Protein AF-A0A496WNF7-F1 (afdb_monomer)

Secondary structure (DSSP, 8-state):
-EEEE--TTTGGGS-TTTTT---EEEETTT-EEEE--TTT--EEETTS------PPP------PPP----HHHHHHHHTTT--HHHHHHTT-EE-SSEEEEEEEETTEEEEEEEEETTS-EEE-TT-----TTGGGGTT-S--EE-SSHHHHHHHHHTT--SEE-

Sequence (165 aa):
MQELRLCPKCSHLRSRKNQNTKCLSVNLATGAYKCHHPHCGDSGYLDGKGQMPTAPKPRPRVRLPESDMPEWAELIFKARGIGKEVLKRNNIKANHKEIIFPYYRGGTLVNAKYRSRDKKFRQESGADKIFYGLDDLKGQVECIIVEGEFDKLALEEASLLNVIS

Nearest PDB structures (foldseek):
  8p1x-assembly1_AAA  TM=7.413E-01  e=7.247E+00  Staphylococcus epidermidis
  8g6f-assembly1_V  TM=3.412E-01  e=1.962E+00  Plasmodium falciparum Dd2
  7lxt-assembly1_V  TM=2.794E-01  e=1.962E+00  Plasmodium falciparum 3D7
  7lxu-assembly1_V  TM=3.929E-01  e=3.655E+00  Plasmodium falciparum 3D7

Foldseek 3Di:
DKDFAQDPVPLVVDDPVRSGPRQKIADPVQQWIFGNDPVPRDTDGPVNPGDPPPPPDPQPPDDDDPADQDPLNVVVCVVLVQDPVLCVVQVWGDDPFWIKRFADDPNDGFKIWTAGSVGDIDIDPRTDDDWRLPVLCVVPPDAAEDDDDSVQSSVVVVVDNRYTD

Structure (mmCIF, N/CA/C/O backbone):
data_AF-A0A496WNF7-F1
#
_entry.id   AF-A0A496WNF7-F1
#
loop_
_atom_site.group_PDB
_atom_site.id
_atom_site.type_symbol
_atom_site.label_atom_id
_atom_site.label_alt_id
_atom_site.label_comp_id
_atom_site.label_asym_id
_atom_site.label_entity_id
_atom_site.label_seq_id
_atom_site.pdbx_PDB_ins_code
_atom_site.Cartn_x
_atom_site.Cartn_y
_atom_site.Cartn_z
_atom_site.occupancy
_atom_site.B_iso_or_equiv
_atom_site.auth_seq_id
_atom_site.auth_comp_id
_atom_site.auth_asym_id
_atom_site.auth_atom_id
_atom_site.pdbx_PDB_model_num
ATOM 1 N N . MET A 1 1 ? 4.193 -27.545 -27.597 1.00 61.69 1 MET A N 1
ATOM 2 C CA . MET A 1 1 ? 4.618 -27.674 -29.006 1.00 61.69 1 MET A CA 1
ATOM 3 C C . MET A 1 1 ? 3.741 -26.739 -29.825 1.00 61.69 1 MET A C 1
ATOM 5 O O . MET A 1 1 ? 2.524 -26.822 -29.689 1.00 61.69 1 MET A O 1
ATOM 9 N N . GLN A 1 2 ? 4.331 -25.786 -30.546 1.00 80.75 2 GLN A N 1
ATOM 10 C CA . GLN A 1 2 ? 3.597 -24.774 -31.313 1.00 80.75 2 GLN A CA 1
ATOM 11 C C . GLN A 1 2 ? 3.689 -25.107 -32.802 1.00 80.75 2 GLN A C 1
ATOM 13 O O . GLN A 1 2 ? 4.781 -25.352 -33.306 1.00 80.75 2 GLN A O 1
ATOM 18 N N . GLU A 1 3 ? 2.555 -25.111 -33.495 1.00 90.38 3 GLU A N 1
ATOM 19 C CA . GLU A 1 3 ? 2.470 -25.418 -34.922 1.00 90.38 3 GLU A CA 1
ATOM 20 C C . GLU A 1 3 ? 1.778 -24.297 -35.694 1.00 90.38 3 GLU A C 1
ATOM 22 O O . GLU A 1 3 ? 0.879 -23.634 -35.179 1.00 90.38 3 GLU A O 1
ATOM 27 N N . LEU A 1 4 ? 2.158 -24.116 -36.962 1.00 92.19 4 LEU A N 1
ATOM 28 C CA . LEU A 1 4 ? 1.480 -23.202 -37.881 1.00 92.19 4 LEU A CA 1
ATOM 29 C C . LEU A 1 4 ? 0.584 -23.984 -38.848 1.00 92.19 4 LEU A C 1
ATOM 31 O O . LEU A 1 4 ? 1.009 -24.958 -39.473 1.00 92.19 4 LEU A O 1
ATOM 35 N N . ARG A 1 5 ? -0.658 -23.526 -39.005 1.00 92.12 5 ARG A N 1
ATOM 36 C CA . ARG A 1 5 ? -1.709 -24.119 -39.840 1.00 92.12 5 ARG A CA 1
ATOM 37 C C . ARG A 1 5 ? -2.401 -23.047 -40.690 1.00 92.12 5 ARG A C 1
ATOM 39 O O . ARG A 1 5 ? -2.185 -21.845 -40.515 1.00 92.12 5 ARG A O 1
ATOM 46 N N . LEU A 1 6 ? -3.208 -23.478 -41.658 1.00 94.75 6 LEU A N 1
ATOM 47 C CA . LEU A 1 6 ? -4.073 -22.574 -42.421 1.00 94.75 6 LEU A CA 1
ATOM 48 C C . LEU A 1 6 ? -5.240 -22.126 -41.539 1.00 94.75 6 LEU A C 1
ATOM 50 O O . LEU A 1 6 ? -5.853 -22.944 -40.859 1.00 94.75 6 LEU A O 1
ATOM 54 N N . CYS A 1 7 ? -5.548 -20.829 -41.551 1.00 92.81 7 CYS A N 1
ATOM 55 C CA . CYS A 1 7 ? -6.710 -20.320 -40.831 1.00 92.81 7 CYS A CA 1
ATOM 56 C C . CYS A 1 7 ? -7.994 -20.651 -41.609 1.00 92.81 7 CYS A C 1
ATOM 58 O O . CYS A 1 7 ? -8.126 -20.183 -42.747 1.00 92.81 7 CYS A O 1
ATOM 60 N N . PRO A 1 8 ? -8.962 -21.382 -41.029 1.00 91.56 8 PRO A N 1
ATOM 61 C CA . PRO A 1 8 ? -10.214 -21.703 -41.714 1.00 91.56 8 PRO A CA 1
ATOM 62 C C . PRO A 1 8 ? -11.051 -20.449 -42.004 1.00 91.56 8 PRO A C 1
ATOM 64 O O . PRO A 1 8 ? -11.724 -20.394 -43.028 1.00 91.56 8 PRO A O 1
ATOM 67 N N . LYS A 1 9 ? -10.947 -19.404 -41.166 1.00 91.50 9 LYS A N 1
ATOM 68 C CA . LYS A 1 9 ? -11.724 -18.166 -41.327 1.00 91.50 9 LYS A CA 1
ATOM 69 C C . LYS A 1 9 ? -11.237 -17.251 -42.444 1.00 91.50 9 LYS A C 1
ATOM 71 O O . LYS A 1 9 ? -12.052 -16.549 -43.022 1.00 91.50 9 LYS A O 1
ATOM 76 N N . CYS A 1 10 ? -9.933 -17.209 -42.732 1.00 93.00 10 CYS A N 1
ATOM 77 C CA . CYS A 1 10 ? -9.398 -16.197 -43.651 1.00 93.00 10 CYS A CA 1
ATOM 78 C C . CYS A 1 10 ? -8.547 -16.725 -44.801 1.00 93.00 10 CYS A C 1
ATOM 80 O O . CYS A 1 10 ? -8.307 -15.971 -45.736 1.00 93.00 10 CYS A O 1
ATOM 82 N N . SER A 1 11 ? -8.076 -17.977 -44.779 1.00 92.25 11 SER A N 1
ATOM 83 C CA . SER A 1 11 ? -7.215 -18.496 -45.858 1.00 92.25 11 SER A CA 1
ATOM 84 C C . SER A 1 11 ? -7.896 -18.408 -47.226 1.00 92.25 11 SER A C 1
ATOM 86 O O . SER A 1 11 ? -7.292 -17.907 -48.169 1.00 92.25 11 SER A O 1
ATOM 88 N N . HIS A 1 12 ? -9.172 -18.787 -47.302 1.00 90.56 12 HIS A N 1
ATOM 89 C CA . HIS A 1 12 ? -9.978 -18.788 -48.524 1.00 90.56 12 HIS A CA 1
ATOM 90 C C . HIS A 1 12 ? -10.330 -17.387 -49.058 1.00 90.56 12 HIS A C 1
ATOM 92 O O . HIS A 1 12 ? -10.658 -17.261 -50.232 1.00 90.56 12 HIS A O 1
ATOM 98 N N . LEU A 1 13 ? -10.224 -16.341 -48.232 1.00 91.38 13 LEU A N 1
ATOM 99 C CA . LEU A 1 13 ? -10.503 -14.950 -48.617 1.00 91.38 13 LEU A CA 1
ATOM 100 C C . LEU A 1 13 ? -9.260 -14.209 -49.132 1.00 91.38 13 LEU A C 1
ATOM 102 O O . LEU A 1 13 ? -9.337 -13.048 -49.527 1.00 91.38 13 LEU A O 1
ATOM 106 N N . ARG A 1 14 ? -8.084 -14.844 -49.085 1.00 88.12 14 ARG A N 1
ATOM 107 C CA . ARG A 1 14 ? -6.815 -14.217 -49.470 1.00 88.12 14 ARG A CA 1
ATOM 108 C C . ARG A 1 14 ? -6.556 -14.364 -50.962 1.00 88.12 14 ARG A C 1
ATOM 110 O O . ARG A 1 14 ? -7.056 -15.269 -51.622 1.00 88.12 14 ARG A O 1
ATOM 117 N N . SER A 1 15 ? -5.689 -13.496 -51.483 1.00 89.00 15 SER A N 1
ATOM 118 C CA . SER A 1 15 ? -5.207 -13.612 -52.858 1.00 89.00 15 SER A CA 1
ATOM 119 C C . SER A 1 15 ? -4.572 -14.983 -53.116 1.00 89.00 15 SER A C 1
ATOM 121 O O . SER A 1 15 ? -3.949 -15.572 -52.230 1.00 89.00 15 SER A O 1
ATOM 123 N N . ARG A 1 16 ? -4.668 -15.464 -54.361 1.00 87.94 16 ARG A N 1
ATOM 124 C CA . ARG A 1 16 ? -4.200 -16.797 -54.786 1.00 87.94 16 ARG A CA 1
ATOM 125 C C . ARG A 1 16 ? -2.742 -17.088 -54.397 1.00 87.94 16 ARG A C 1
ATOM 127 O O . ARG A 1 16 ? -2.415 -18.200 -54.005 1.00 87.94 16 ARG A O 1
ATOM 134 N N . LYS A 1 17 ? -1.882 -16.061 -54.420 1.00 89.69 17 LYS A N 1
ATOM 135 C CA . LYS A 1 17 ? -0.470 -16.132 -53.992 1.00 89.69 17 LYS A CA 1
ATOM 136 C C . LYS A 1 17 ? -0.301 -16.468 -52.501 1.00 89.69 17 LYS A C 1
ATOM 138 O O . LYS A 1 17 ? 0.677 -17.092 -52.112 1.00 89.69 17 LYS A O 1
ATOM 143 N N . ASN A 1 18 ? -1.249 -16.045 -51.671 1.00 86.88 18 ASN A N 1
ATOM 144 C CA . ASN A 1 18 ? -1.171 -16.046 -50.210 1.00 86.88 18 ASN A CA 1
ATOM 145 C C . ASN A 1 18 ? -2.164 -17.018 -49.545 1.00 86.88 18 ASN A C 1
ATOM 147 O O . ASN A 1 18 ? -2.174 -17.152 -48.320 1.00 86.88 18 ASN A O 1
ATOM 151 N N . GLN A 1 19 ? -2.998 -17.689 -50.338 1.00 87.81 19 GLN A N 1
ATOM 152 C CA . GLN A 1 19 ? -4.062 -18.583 -49.879 1.00 87.81 19 GLN A CA 1
ATOM 153 C C . GLN A 1 19 ? -3.524 -19.762 -49.048 1.00 87.81 19 GLN A C 1
ATOM 155 O O . GLN A 1 19 ? -4.129 -20.147 -48.050 1.00 87.81 19 GLN A O 1
ATOM 160 N N . ASN A 1 20 ? -2.329 -20.256 -49.389 1.00 91.56 20 ASN A N 1
ATOM 161 C CA . ASN A 1 20 ? -1.674 -21.383 -48.716 1.00 91.56 20 ASN A CA 1
ATOM 162 C C . ASN A 1 20 ? -0.689 -20.969 -47.606 1.00 91.56 20 ASN A C 1
ATOM 164 O O . ASN A 1 20 ? 0.037 -21.807 -47.068 1.00 91.56 20 ASN A O 1
ATOM 168 N N . THR A 1 21 ? -0.628 -19.688 -47.231 1.00 91.19 21 THR A N 1
ATOM 169 C CA . THR A 1 21 ? 0.246 -19.253 -46.135 1.00 91.19 21 THR A CA 1
ATOM 170 C C . THR A 1 21 ? -0.360 -19.635 -44.784 1.00 91.19 21 THR A C 1
ATOM 172 O O . THR A 1 21 ? -1.420 -19.130 -44.403 1.00 91.19 21 THR A O 1
ATOM 175 N N . LYS A 1 22 ? 0.359 -20.464 -44.024 1.00 93.94 22 LYS A N 1
ATOM 176 C CA . LYS A 1 22 ? -0.006 -20.897 -42.668 1.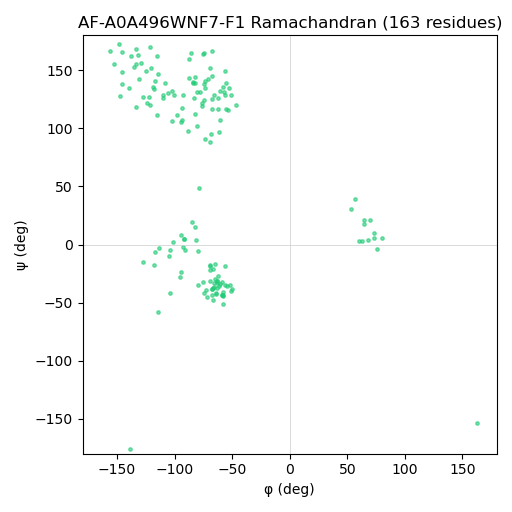00 93.94 22 LYS A CA 1
ATOM 177 C C . LYS A 1 22 ? 0.076 -19.733 -41.673 1.00 93.94 22 LYS A C 1
ATOM 179 O O . LYS A 1 22 ? 1.147 -19.417 -41.168 1.00 93.94 22 LYS A O 1
ATOM 184 N N . CYS A 1 23 ? -1.050 -19.069 -41.427 1.00 92.25 23 CYS A N 1
ATOM 185 C CA . CYS A 1 23 ? -1.146 -17.891 -40.559 1.00 92.25 23 CYS A CA 1
ATOM 186 C C . CYS A 1 23 ? -1.755 -18.175 -39.178 1.00 92.25 23 CYS A C 1
ATOM 188 O O . CYS A 1 23 ? -1.821 -17.264 -38.360 1.00 92.25 23 CYS A O 1
ATOM 190 N N . LEU A 1 24 ? -2.224 -19.397 -38.917 1.00 94.56 24 LEU A N 1
ATOM 191 C CA . LEU A 1 24 ? -2.821 -19.796 -37.646 1.00 94.56 24 LEU A CA 1
ATOM 192 C C . LEU A 1 24 ? -1.778 -20.512 -36.787 1.00 94.56 24 LEU A C 1
ATOM 194 O O . LEU A 1 24 ? -1.375 -21.621 -37.117 1.00 94.56 24 LEU A O 1
ATOM 198 N N . SER A 1 25 ? -1.354 -19.897 -35.690 1.00 93.81 25 SER A N 1
ATOM 199 C CA . SER A 1 25 ? -0.556 -20.558 -34.660 1.00 93.81 25 SER A CA 1
ATOM 200 C C . SER A 1 25 ? -1.467 -21.366 -33.743 1.00 93.81 25 SER A C 1
ATOM 202 O O . SER A 1 25 ? -2.435 -20.812 -33.229 1.00 93.81 25 SER A O 1
ATOM 204 N N . VAL A 1 26 ? -1.123 -22.625 -33.474 1.00 91.38 26 VAL A N 1
ATOM 205 C CA . VAL A 1 26 ? -1.826 -23.513 -32.538 1.00 91.38 26 VAL A CA 1
ATOM 206 C C . VAL A 1 26 ? -0.825 -24.094 -31.544 1.00 91.38 26 VAL A C 1
ATOM 208 O O . VAL A 1 26 ? 0.192 -24.666 -31.934 1.00 91.38 26 VAL A O 1
ATOM 211 N N . ASN A 1 27 ? -1.101 -23.956 -30.251 1.00 89.00 27 ASN A N 1
ATOM 212 C CA . ASN A 1 27 ? -0.371 -24.646 -29.198 1.00 89.00 27 ASN A CA 1
ATOM 213 C C . ASN A 1 27 ? -1.124 -25.928 -28.841 1.00 89.00 27 ASN A C 1
ATOM 215 O O . ASN A 1 27 ? -2.143 -25.884 -28.158 1.00 89.00 27 ASN A O 1
ATOM 219 N N . LEU A 1 28 ? -0.601 -27.072 -29.281 1.00 83.06 28 LEU A N 1
ATOM 220 C CA . LEU A 1 28 ? -1.244 -28.371 -29.066 1.00 83.06 28 LEU A CA 1
ATOM 221 C C . LEU A 1 28 ? -1.292 -28.791 -27.590 1.00 83.06 28 LEU A C 1
ATOM 223 O O . LEU A 1 28 ? -2.126 -29.607 -27.225 1.00 83.06 28 LEU A O 1
ATOM 227 N N . ALA A 1 29 ? -0.424 -28.233 -26.737 1.00 79.56 29 ALA A N 1
ATOM 228 C CA . ALA A 1 29 ? -0.416 -28.554 -25.310 1.00 79.56 29 ALA A CA 1
ATOM 229 C C . ALA A 1 29 ? -1.514 -27.811 -24.537 1.00 79.56 29 ALA A C 1
ATOM 231 O O . ALA A 1 29 ? -2.052 -28.347 -23.576 1.00 79.56 29 ALA A O 1
ATOM 232 N N . THR A 1 30 ? -1.835 -26.577 -24.935 1.00 78.50 30 THR A N 1
ATOM 233 C CA . THR A 1 30 ? -2.837 -25.747 -24.244 1.00 78.50 30 THR A CA 1
ATOM 234 C C . THR A 1 30 ? -4.160 -25.642 -24.997 1.00 78.50 30 THR A C 1
ATOM 236 O O . THR A 1 30 ? -5.102 -25.055 -24.480 1.00 78.50 30 THR A O 1
ATOM 239 N N . GLY A 1 31 ? -4.224 -26.115 -26.244 1.00 85.06 31 GLY A N 1
ATOM 240 C CA . GLY A 1 31 ? -5.364 -25.907 -27.137 1.00 85.06 31 GLY A CA 1
ATOM 241 C C . GLY A 1 31 ? -5.547 -24.454 -27.595 1.00 85.06 31 GLY A C 1
ATOM 242 O O . GLY A 1 31 ? -6.520 -24.164 -28.286 1.00 85.06 31 GLY A O 1
ATOM 243 N N . ALA A 1 32 ? -4.639 -23.539 -27.233 1.00 88.00 32 ALA A N 1
ATOM 244 C CA . ALA A 1 32 ? -4.721 -22.128 -27.604 1.00 88.00 32 ALA A CA 1
ATOM 245 C C . ALA A 1 32 ? -4.378 -21.926 -29.084 1.00 88.00 32 ALA A C 1
ATOM 247 O O . ALA A 1 32 ? -3.415 -22.513 -29.585 1.00 88.00 32 ALA A O 1
ATOM 248 N N . TYR A 1 33 ? -5.092 -21.035 -29.767 1.00 91.62 33 TYR A N 1
ATOM 249 C CA . TYR A 1 33 ? -4.786 -20.649 -31.139 1.00 91.62 33 TYR A CA 1
ATOM 250 C C . TYR A 1 33 ? -4.860 -19.135 -31.364 1.00 91.62 33 TYR A C 1
ATOM 252 O O . TYR A 1 33 ? -5.604 -18.417 -30.697 1.00 91.62 33 TYR A O 1
ATOM 260 N N . LYS A 1 34 ? -4.087 -18.647 -32.341 1.00 92.94 34 LYS A N 1
ATOM 261 C CA . LYS A 1 34 ? -4.119 -17.255 -32.807 1.00 92.94 34 LYS A CA 1
ATOM 262 C C . LYS A 1 34 ? -3.800 -17.156 -34.294 1.00 92.94 34 LYS A C 1
ATOM 264 O O . LYS A 1 34 ? -2.774 -17.648 -34.759 1.00 92.94 34 LYS A O 1
ATOM 269 N N . CYS A 1 35 ? -4.662 -16.480 -35.042 1.00 93.56 35 CYS A N 1
ATOM 270 C CA . CYS A 1 35 ? -4.428 -16.094 -36.422 1.00 93.56 35 CYS A CA 1
ATOM 271 C C . CYS A 1 35 ? -3.616 -14.792 -36.470 1.00 93.56 35 CYS A C 1
ATOM 273 O O . CYS A 1 35 ? -4.004 -13.775 -35.902 1.00 93.56 35 CYS A O 1
ATOM 275 N N . HIS A 1 36 ? -2.494 -14.812 -37.186 1.00 91.31 36 HIS A N 1
ATOM 276 C CA . HIS A 1 36 ? -1.598 -13.670 -37.384 1.00 91.31 36 HIS A CA 1
ATOM 277 C C . HIS A 1 36 ? -1.924 -12.860 -38.644 1.00 91.31 36 HIS A C 1
ATOM 279 O O . HIS A 1 36 ? -1.187 -11.944 -39.000 1.00 91.31 36 HIS A O 1
ATOM 285 N N . HIS A 1 37 ? -3.004 -13.198 -39.355 1.00 90.81 37 HI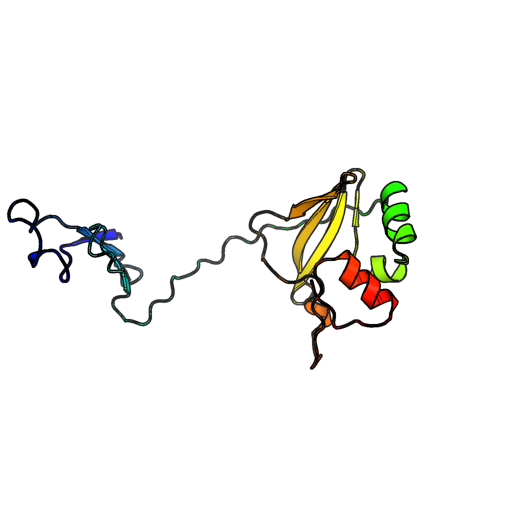S A N 1
ATOM 286 C CA . HIS A 1 37 ? -3.428 -12.408 -40.502 1.00 90.81 37 HIS A CA 1
ATOM 287 C C . HIS A 1 37 ? -4.084 -11.097 -40.022 1.00 90.81 37 HIS A C 1
ATOM 289 O O . HIS A 1 37 ? -5.065 -11.182 -39.275 1.00 90.81 37 HIS A O 1
ATOM 295 N N . PRO A 1 38 ? -3.601 -9.914 -40.461 1.00 85.38 38 PRO A N 1
ATOM 296 C CA . PRO A 1 38 ? -4.046 -8.617 -39.939 1.00 85.38 38 PRO A CA 1
ATOM 297 C C . PRO A 1 38 ? -5.558 -8.385 -39.993 1.00 85.38 38 PRO A C 1
ATOM 299 O O . PRO A 1 38 ? -6.121 -7.817 -39.067 1.00 85.38 38 PRO A O 1
ATOM 302 N N . HIS A 1 39 ? -6.227 -8.875 -41.039 1.00 87.00 39 HIS A N 1
ATOM 303 C CA . HIS A 1 39 ? -7.669 -8.684 -41.239 1.00 87.00 39 HIS A CA 1
ATOM 304 C C . HIS A 1 39 ? -8.538 -9.801 -40.640 1.00 87.00 39 HIS A C 1
ATOM 306 O O . HIS A 1 39 ? -9.742 -9.823 -40.862 1.00 87.00 39 HIS A O 1
ATOM 312 N N . CYS A 1 40 ? -7.945 -10.760 -39.923 1.00 90.56 40 CYS A N 1
ATOM 313 C CA . CYS A 1 40 ? -8.676 -11.864 -39.302 1.00 90.56 40 CYS A CA 1
ATOM 314 C C . CYS A 1 40 ? -8.602 -11.802 -37.780 1.00 90.56 40 CYS A C 1
ATOM 316 O O . CYS A 1 40 ? -9.640 -11.778 -37.132 1.00 90.56 40 CYS A O 1
ATOM 318 N N . GLY A 1 41 ? -7.392 -11.818 -37.211 1.00 85.94 41 GLY A N 1
ATOM 319 C CA . GLY A 1 41 ? -7.179 -11.722 -35.760 1.00 85.94 41 GLY A CA 1
ATOM 320 C C . GLY A 1 41 ? -7.818 -12.821 -34.895 1.00 85.94 41 GLY A C 1
ATOM 321 O O . GLY A 1 41 ? -7.700 -12.755 -33.674 1.00 85.94 41 GLY A O 1
ATOM 322 N N . ASP A 1 42 ? -8.471 -13.824 -35.494 1.00 90.31 42 ASP A N 1
ATOM 323 C CA . ASP A 1 42 ? -9.209 -14.860 -34.771 1.00 90.31 42 ASP A CA 1
ATOM 324 C C . ASP A 1 42 ? -8.313 -15.593 -33.772 1.00 90.31 42 ASP A C 1
ATOM 326 O O . ASP A 1 42 ? -7.205 -16.019 -34.105 1.00 90.31 42 ASP A O 1
ATOM 330 N N . SER A 1 43 ? -8.778 -15.728 -32.537 1.00 90.81 43 SER A N 1
ATOM 331 C CA . SER A 1 43 ? -8.014 -16.352 -31.461 1.00 90.81 43 SER A CA 1
ATOM 332 C C . SER A 1 43 ? -8.945 -16.964 -30.427 1.00 90.81 43 SER A C 1
ATOM 334 O O . SER A 1 43 ? -10.101 -16.563 -30.316 1.00 90.81 43 SER A O 1
ATOM 336 N N . GLY A 1 44 ? -8.448 -17.956 -29.697 1.00 87.94 44 GLY A N 1
ATOM 337 C CA . GLY A 1 44 ? -9.253 -18.677 -28.724 1.00 87.94 44 GLY A CA 1
ATOM 338 C C . GLY A 1 44 ? -8.634 -20.007 -28.331 1.00 87.94 44 GLY A C 1
ATOM 339 O O . GLY A 1 44 ? -7.416 -20.186 -28.404 1.00 87.94 44 GLY A O 1
ATOM 340 N N . TYR A 1 45 ? -9.497 -20.935 -27.926 1.00 86.69 45 TYR A N 1
ATOM 341 C CA . TYR A 1 45 ? -9.136 -22.284 -27.507 1.00 86.69 45 TYR A CA 1
ATOM 342 C C . TYR A 1 45 ? -10.013 -23.312 -28.209 1.00 86.69 45 TYR A C 1
ATOM 344 O O . TYR A 1 45 ? -11.203 -23.074 -28.412 1.00 86.69 45 TYR A O 1
ATOM 352 N N . LEU A 1 46 ? -9.426 -24.452 -28.576 1.00 80.88 46 LEU A N 1
ATOM 353 C CA . LEU A 1 46 ? -10.107 -25.515 -29.324 1.00 80.88 46 LEU A CA 1
ATOM 354 C C . LEU A 1 46 ? -11.303 -26.129 -28.574 1.00 80.88 46 LEU A C 1
ATOM 356 O O . LEU A 1 46 ? -12.231 -26.607 -29.216 1.00 80.88 46 LEU A O 1
ATOM 360 N N . ASP A 1 47 ? -11.303 -26.106 -27.240 1.00 75.12 47 ASP A N 1
ATOM 361 C CA . ASP A 1 47 ? -12.371 -26.656 -26.395 1.00 75.12 47 ASP A CA 1
ATOM 362 C C . ASP A 1 47 ? -13.442 -25.623 -25.995 1.00 75.12 47 ASP A C 1
ATOM 364 O O . ASP A 1 47 ? -14.391 -25.963 -25.287 1.00 75.12 47 ASP A O 1
ATOM 368 N N . GLY A 1 48 ? -13.282 -24.353 -26.395 1.00 63.19 48 GLY A N 1
ATOM 369 C CA . GLY A 1 48 ? -14.137 -23.239 -25.969 1.00 63.19 48 GLY A CA 1
ATOM 370 C C . GLY A 1 48 ? -14.106 -22.941 -24.461 1.00 63.19 48 GLY A C 1
ATOM 371 O O . GLY A 1 48 ? -14.834 -22.063 -24.004 1.00 63.19 48 GLY A O 1
ATOM 372 N N . LYS A 1 49 ? -13.278 -23.653 -23.687 1.00 61.94 49 LYS A N 1
ATOM 373 C CA . LYS A 1 49 ? -13.186 -23.588 -22.219 1.00 61.94 49 LYS A CA 1
ATOM 374 C C . LYS A 1 49 ? -11.825 -23.110 -21.728 1.00 61.94 49 LYS A C 1
ATOM 376 O O . LYS A 1 49 ? -11.658 -22.897 -20.528 1.00 61.94 49 LYS A O 1
ATOM 381 N N . GLY A 1 50 ? -10.858 -22.945 -22.627 1.00 57.94 50 GLY A N 1
ATOM 382 C CA . GLY A 1 50 ? -9.500 -22.609 -22.249 1.00 57.94 50 GLY A CA 1
ATOM 383 C C . GLY A 1 50 ? -9.394 -21.278 -21.512 1.00 57.94 50 GLY A C 1
ATOM 384 O O . GLY A 1 50 ? -9.477 -20.189 -22.077 1.00 57.94 50 GLY A O 1
ATOM 385 N N . GLN A 1 51 ? -9.143 -21.380 -20.215 1.00 57.00 51 GLN A N 1
ATOM 386 C CA . GLN A 1 51 ? -8.403 -20.358 -19.501 1.00 57.00 51 GLN A CA 1
ATOM 387 C C . GLN A 1 51 ? -6.938 -20.523 -19.905 1.00 57.00 51 GLN A C 1
ATOM 389 O O . GLN A 1 51 ? -6.436 -21.647 -19.982 1.00 57.00 51 GLN A O 1
ATOM 394 N N . MET A 1 52 ? -6.227 -19.415 -20.147 1.00 52.72 52 MET A N 1
ATOM 395 C CA . MET A 1 52 ? -4.765 -19.482 -20.128 1.00 52.72 52 MET A CA 1
ATOM 396 C C . MET A 1 52 ? -4.383 -20.160 -18.811 1.00 52.72 52 MET A C 1
ATOM 398 O O . MET A 1 52 ? -4.843 -19.680 -17.772 1.00 52.72 52 MET A O 1
ATOM 402 N N . PRO A 1 53 ? -3.547 -21.214 -18.801 1.00 52.94 53 PRO A N 1
ATOM 403 C CA . PRO A 1 53 ? -2.872 -21.572 -17.575 1.00 52.94 53 PRO A CA 1
ATOM 404 C C . PRO A 1 53 ? -2.025 -20.355 -17.216 1.00 52.94 53 PRO A C 1
ATOM 406 O O . PRO A 1 53 ? -0.952 -20.128 -17.777 1.00 52.94 53 PRO A O 1
ATOM 409 N N . THR A 1 54 ? -2.543 -19.505 -16.331 1.00 55.22 54 THR A N 1
ATOM 410 C CA . THR A 1 54 ? -1.736 -18.501 -15.668 1.00 55.22 54 THR A CA 1
ATOM 411 C C . THR A 1 54 ? -0.842 -19.312 -14.759 1.00 55.22 54 THR A C 1
ATOM 413 O O . THR A 1 54 ? -1.206 -19.606 -13.621 1.00 55.22 54 THR A O 1
ATOM 416 N N . ALA A 1 55 ? 0.306 -19.749 -15.283 1.00 53.84 55 ALA A N 1
ATOM 417 C CA . ALA A 1 55 ? 1.393 -20.163 -14.422 1.00 53.84 55 ALA A CA 1
ATOM 418 C C . ALA A 1 55 ? 1.509 -19.050 -13.373 1.00 53.84 55 ALA A C 1
ATOM 420 O O . ALA A 1 55 ? 1.618 -17.880 -13.771 1.00 53.84 55 ALA A O 1
ATOM 421 N N . PRO A 1 56 ? 1.350 -19.354 -12.072 1.00 57.53 56 PRO A N 1
ATOM 422 C CA . PRO A 1 56 ? 1.432 -18.323 -11.058 1.00 57.53 56 PRO A CA 1
ATOM 423 C C . PRO A 1 56 ? 2.787 -17.659 -11.256 1.00 57.53 56 PRO A C 1
ATOM 425 O O . PRO A 1 56 ? 3.822 -18.328 -11.191 1.00 57.53 56 PRO A O 1
ATOM 428 N N . LYS A 1 57 ? 2.785 -16.364 -11.599 1.00 59.16 57 LYS A N 1
ATOM 429 C CA . LYS A 1 57 ? 4.037 -15.619 -11.702 1.00 59.16 57 LYS A CA 1
ATOM 430 C C . LYS A 1 57 ? 4.767 -15.828 -10.374 1.00 59.16 57 LYS A C 1
ATOM 432 O O . LYS A 1 57 ? 4.104 -15.765 -9.332 1.00 59.16 57 LYS A O 1
ATOM 437 N N . PRO A 1 58 ? 6.076 -16.128 -10.385 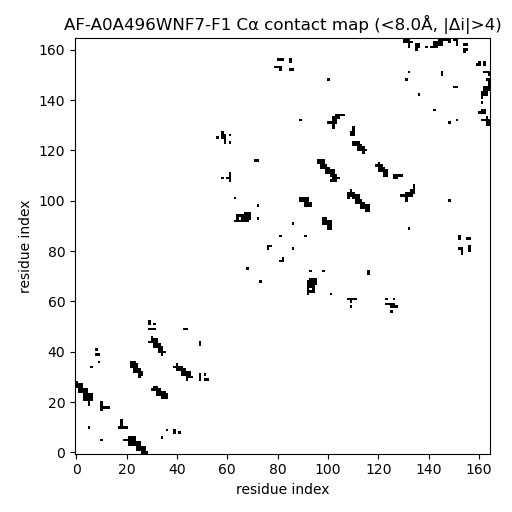1.00 62.25 58 PRO A N 1
ATOM 438 C CA . PRO A 1 58 ? 6.821 -16.250 -9.144 1.00 62.25 58 PRO A CA 1
ATOM 439 C C . PRO A 1 58 ? 6.596 -14.966 -8.349 1.00 62.25 58 PRO A C 1
ATOM 441 O O . PRO A 1 58 ? 6.920 -13.878 -8.826 1.00 62.25 58 PRO A O 1
ATOM 444 N N . ARG A 1 59 ? 5.947 -15.086 -7.185 1.00 66.62 59 ARG A N 1
ATOM 445 C CA . ARG A 1 59 ? 5.644 -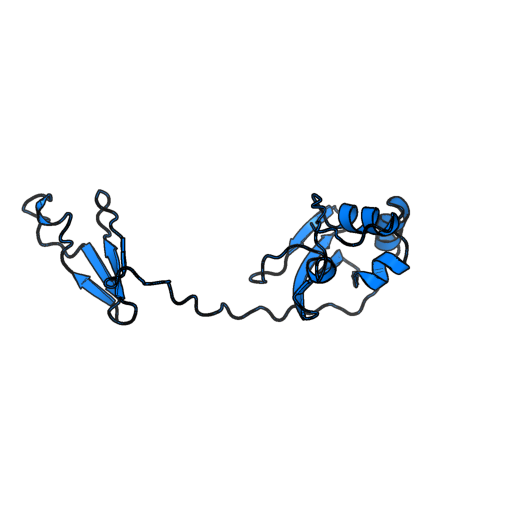13.919 -6.359 1.00 66.62 59 ARG A CA 1
ATOM 446 C C . ARG A 1 59 ? 6.976 -13.379 -5.848 1.00 66.62 59 ARG A C 1
ATOM 448 O O . ARG A 1 59 ? 7.741 -14.162 -5.269 1.00 66.62 59 ARG A O 1
ATOM 455 N N . PRO A 1 60 ? 7.292 -12.094 -6.059 1.00 70.50 60 PRO A N 1
ATOM 456 C CA . PRO A 1 60 ? 8.489 -11.521 -5.473 1.00 70.50 60 PRO A CA 1
ATOM 457 C C . PRO A 1 60 ? 8.409 -11.691 -3.957 1.00 70.50 60 PRO A C 1
ATOM 459 O O . PRO A 1 60 ? 7.364 -11.474 -3.340 1.00 70.50 60 PRO A O 1
ATOM 462 N N . ARG A 1 61 ? 9.517 -12.113 -3.342 1.00 76.56 61 ARG A N 1
ATOM 463 C CA . ARG A 1 61 ? 9.620 -12.111 -1.882 1.00 76.56 61 ARG A CA 1
ATOM 464 C C . ARG A 1 61 ? 9.787 -10.667 -1.435 1.00 76.56 61 ARG A C 1
ATOM 466 O O . ARG A 1 61 ? 10.911 -10.178 -1.355 1.00 76.56 61 ARG A O 1
ATOM 473 N N . VAL A 1 62 ? 8.671 -10.003 -1.158 1.00 86.75 62 VAL A N 1
ATOM 474 C CA . VAL A 1 62 ? 8.671 -8.674 -0.548 1.00 86.75 62 VAL A CA 1
ATOM 475 C C . VAL A 1 62 ? 9.315 -8.791 0.830 1.00 86.75 62 VAL A C 1
ATOM 477 O O . VAL A 1 62 ? 8.926 -9.637 1.636 1.00 86.75 62 VAL A O 1
ATOM 480 N N . ARG A 1 63 ? 10.329 -7.969 1.094 1.00 87.69 63 ARG A N 1
ATOM 481 C CA . ARG A 1 63 ? 10.980 -7.883 2.403 1.00 87.69 63 ARG A CA 1
ATOM 482 C C . ARG A 1 63 ? 10.876 -6.455 2.896 1.00 87.69 63 ARG A C 1
ATOM 484 O O . ARG A 1 63 ? 11.262 -5.526 2.189 1.00 87.69 63 ARG A O 1
ATOM 491 N N . LEU A 1 64 ? 10.356 -6.292 4.105 1.00 91.06 64 LEU A N 1
ATOM 492 C CA . LEU A 1 64 ? 10.395 -5.008 4.787 1.00 91.06 64 LEU A CA 1
ATOM 493 C C . LEU A 1 64 ? 11.766 -4.849 5.451 1.00 91.06 64 LEU A C 1
ATOM 495 O O . LEU A 1 64 ? 12.282 -5.830 5.992 1.00 91.06 64 LEU A O 1
ATOM 499 N N . PRO A 1 65 ? 12.367 -3.652 5.403 1.00 89.69 65 PRO A N 1
ATOM 500 C CA . PRO A 1 65 ? 13.552 -3.374 6.197 1.00 89.69 65 PRO A CA 1
ATOM 501 C C . PRO A 1 65 ? 13.197 -3.366 7.690 1.00 89.69 65 PRO A C 1
ATOM 503 O O . PRO A 1 65 ? 12.022 -3.269 8.067 1.00 89.69 65 PRO A O 1
ATOM 506 N N . GLU A 1 66 ? 14.223 -3.409 8.540 1.00 87.81 66 GLU A N 1
ATOM 507 C CA . GLU A 1 66 ? 14.057 -2.953 9.919 1.00 87.81 66 GLU A CA 1
ATOM 508 C C . GLU A 1 66 ? 13.529 -1.518 9.913 1.00 87.81 66 GLU A C 1
ATOM 510 O O . GLU A 1 66 ? 13.902 -0.700 9.068 1.00 87.81 66 GLU A O 1
ATOM 515 N N . SER A 1 67 ? 12.587 -1.245 10.814 1.00 87.00 67 SER A N 1
ATOM 516 C CA . SER A 1 67 ? 11.941 0.058 10.860 1.00 87.00 67 SER A CA 1
ATOM 517 C C . SER A 1 67 ? 12.821 1.028 11.618 1.00 87.00 67 SER A C 1
ATOM 519 O O . SER A 1 67 ? 12.923 0.925 12.837 1.00 87.00 67 SER A O 1
ATOM 521 N N . ASP A 1 68 ? 13.358 2.004 10.906 1.00 88.06 68 ASP A N 1
ATOM 522 C CA . ASP A 1 68 ? 13.913 3.209 11.501 1.00 88.06 68 ASP A CA 1
ATOM 523 C C . ASP A 1 68 ? 13.047 4.369 11.024 1.00 88.06 68 ASP A C 1
ATOM 525 O O . ASP A 1 68 ? 12.978 4.627 9.822 1.00 88.06 68 ASP A O 1
ATOM 529 N N . MET A 1 69 ? 12.283 4.978 11.934 1.00 93.94 69 MET A N 1
ATOM 530 C CA . MET A 1 69 ? 11.369 6.067 11.597 1.00 93.94 69 MET A CA 1
ATOM 531 C C . MET A 1 69 ? 12.141 7.385 11.681 1.00 93.94 69 MET A C 1
ATOM 533 O O . MET A 1 69 ? 12.305 7.914 12.779 1.00 93.94 69 MET A O 1
ATOM 537 N N . PRO A 1 70 ? 12.637 7.940 10.559 1.00 94.69 70 PRO A N 1
ATOM 538 C CA . PRO A 1 70 ? 13.387 9.179 10.619 1.00 94.69 70 PRO A CA 1
ATOM 539 C C . PRO A 1 70 ? 12.454 10.332 10.992 1.00 94.69 70 PRO A C 1
ATOM 541 O O . PRO A 1 70 ? 11.278 10.348 10.623 1.00 94.69 70 PRO A O 1
ATOM 544 N N . GLU A 1 71 ? 13.008 11.356 11.635 1.00 96.12 71 GLU A N 1
ATOM 545 C CA . GLU A 1 71 ? 12.261 12.533 12.094 1.00 96.12 71 GLU A CA 1
ATOM 546 C C . GLU A 1 71 ? 11.407 13.167 10.981 1.00 96.12 71 GLU A C 1
ATOM 548 O O . GLU A 1 71 ? 10.248 13.518 11.191 1.00 96.12 71 GLU A O 1
ATOM 553 N N . TRP A 1 72 ? 11.927 13.245 9.750 1.00 96.06 72 TRP A N 1
ATOM 554 C CA . TRP A 1 72 ? 11.171 13.801 8.623 1.00 96.06 72 TRP A CA 1
ATOM 555 C C . TRP A 1 72 ? 9.909 12.990 8.286 1.00 96.06 72 TRP A C 1
ATOM 557 O O . TRP A 1 72 ? 8.916 13.572 7.848 1.00 96.06 72 TRP A O 1
ATOM 567 N N . ALA A 1 73 ? 9.935 11.666 8.471 1.00 96.88 73 ALA A N 1
ATOM 568 C CA . ALA A 1 73 ? 8.778 10.805 8.257 1.00 96.88 73 ALA A CA 1
ATOM 569 C C . ALA A 1 73 ? 7.772 10.971 9.402 1.00 96.88 73 ALA A C 1
ATOM 571 O O . ALA A 1 73 ? 6.579 11.121 9.141 1.00 96.88 73 ALA A O 1
ATOM 572 N N . GLU A 1 74 ? 8.245 11.046 10.652 1.00 96.00 74 GLU A N 1
ATOM 573 C CA . GLU A 1 74 ? 7.387 11.340 11.806 1.00 96.00 74 GLU A CA 1
ATOM 574 C C . GLU A 1 74 ? 6.655 12.677 11.646 1.00 96.00 74 GLU A C 1
ATOM 576 O O . GLU A 1 74 ? 5.446 12.756 11.865 1.00 96.00 74 GLU A O 1
ATOM 581 N N . 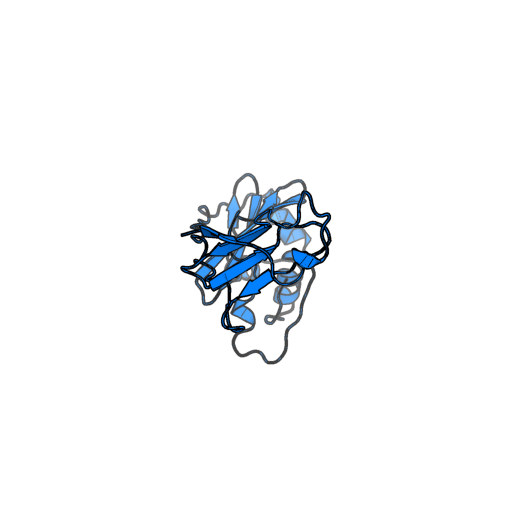LEU A 1 75 ? 7.354 13.720 11.187 1.00 97.19 75 LEU A N 1
ATOM 582 C CA . LEU A 1 75 ? 6.760 15.032 10.927 1.00 97.1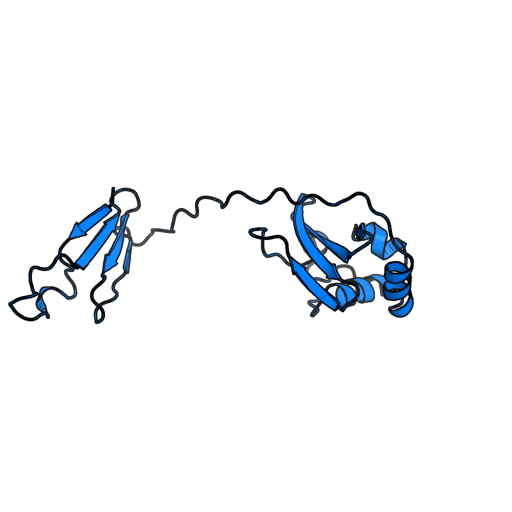9 75 LEU A CA 1
ATOM 583 C C . LEU A 1 75 ? 5.663 14.974 9.855 1.00 97.19 75 LEU A C 1
ATOM 585 O O . LEU A 1 75 ? 4.657 15.670 9.978 1.00 97.19 75 LEU A O 1
ATOM 589 N N . ILE A 1 76 ? 5.810 14.130 8.827 1.00 97.75 76 ILE A N 1
ATOM 590 C CA . ILE A 1 76 ? 4.790 13.943 7.782 1.00 97.75 76 ILE A CA 1
ATOM 591 C C . ILE A 1 76 ? 3.500 13.345 8.349 1.00 97.75 76 ILE A C 1
ATOM 593 O O . ILE A 1 76 ? 2.418 13.786 7.945 1.00 97.75 76 ILE A O 1
ATOM 597 N N . PHE A 1 77 ? 3.611 12.358 9.243 1.00 97.94 77 PHE A N 1
ATOM 598 C CA . PHE A 1 77 ? 2.463 11.730 9.903 1.00 97.94 77 PHE A CA 1
ATOM 599 C C . PHE A 1 77 ? 1.830 12.663 10.931 1.00 97.94 77 PHE A C 1
ATOM 601 O O . PHE A 1 77 ? 0.620 12.877 10.894 1.00 97.94 77 PHE A O 1
ATOM 608 N N . LYS A 1 78 ? 2.646 13.320 11.761 1.00 97.50 78 LYS A N 1
ATOM 609 C CA . LYS A 1 78 ? 2.179 14.299 12.749 1.00 97.50 78 LYS A CA 1
ATOM 610 C C . LYS A 1 78 ? 1.436 15.463 12.092 1.00 97.50 78 LYS A C 1
ATOM 612 O O . LYS A 1 78 ? 0.368 15.840 12.557 1.00 97.50 78 LYS A O 1
ATOM 617 N N . ALA A 1 79 ? 1.948 15.988 10.978 1.00 97.62 79 ALA A N 1
ATOM 618 C CA . ALA A 1 79 ? 1.284 17.049 10.215 1.00 97.62 79 ALA A CA 1
ATOM 619 C C . ALA A 1 79 ? -0.057 16.614 9.594 1.00 97.62 79 ALA A C 1
ATOM 621 O O . ALA A 1 79 ? -0.8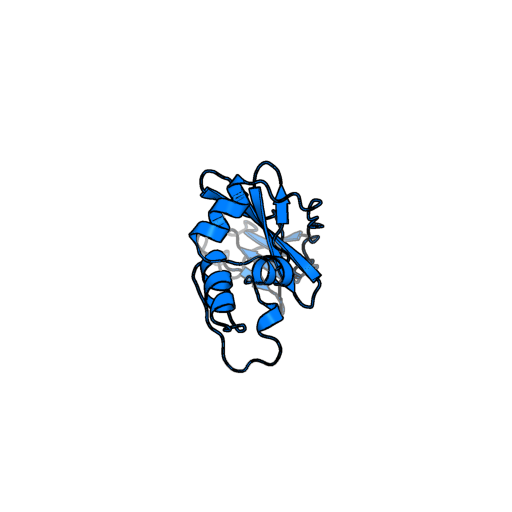39 17.464 9.181 1.00 97.62 79 ALA A O 1
ATOM 622 N N . ARG A 1 80 ? -0.317 15.304 9.507 1.00 97.19 80 ARG A N 1
ATOM 623 C CA . ARG A 1 80 ? -1.581 14.714 9.039 1.00 97.19 80 ARG A CA 1
ATOM 624 C C . ARG A 1 80 ? -2.477 14.232 10.179 1.00 97.19 80 ARG A C 1
ATOM 626 O O . ARG A 1 80 ? -3.520 13.660 9.902 1.00 97.19 80 ARG A O 1
ATOM 633 N N . GLY A 1 81 ? -2.069 14.432 11.433 1.00 97.69 81 GLY A N 1
ATOM 634 C CA . GLY A 1 81 ? -2.809 13.940 12.593 1.00 97.69 81 GLY A CA 1
ATOM 635 C C . GLY A 1 81 ? -2.786 12.418 12.752 1.00 97.69 81 GLY A C 1
ATOM 636 O O . GLY A 1 81 ? -3.655 11.891 13.426 1.00 97.69 81 GLY A O 1
ATOM 637 N N . ILE A 1 82 ? -1.817 11.716 12.153 1.00 98.50 82 ILE A N 1
ATOM 638 C CA . ILE A 1 82 ? -1.694 10.256 12.268 1.00 98.50 82 ILE A CA 1
ATOM 639 C C . ILE A 1 82 ? -0.744 9.923 13.422 1.00 98.50 82 ILE A C 1
ATOM 641 O O . ILE A 1 82 ? 0.439 10.280 13.404 1.00 98.50 82 ILE A O 1
ATOM 645 N N . GLY A 1 83 ? -1.277 9.247 14.432 1.00 97.38 83 GLY A N 1
ATOM 646 C CA . GLY A 1 83 ? -0.621 8.829 15.656 1.00 97.38 83 GLY A CA 1
ATOM 647 C C . GLY A 1 83 ? 0.109 7.491 15.542 1.00 97.38 83 GLY A C 1
ATOM 648 O O . GLY A 1 83 ? -0.077 6.693 14.622 1.00 97.38 83 GLY A O 1
ATOM 649 N N . LYS A 1 84 ? 0.976 7.225 16.526 1.00 96.75 84 LYS A N 1
ATOM 650 C CA . LYS A 1 84 ? 1.868 6.052 16.530 1.00 96.75 84 LYS A CA 1
ATOM 651 C C . LYS A 1 84 ? 1.119 4.717 16.568 1.00 96.75 84 LYS A C 1
ATOM 653 O O . LYS A 1 84 ? 1.607 3.749 15.991 1.00 96.75 84 LYS A O 1
ATOM 658 N N . GLU A 1 85 ? -0.052 4.664 17.200 1.00 97.44 85 GLU A N 1
ATOM 659 C CA . GLU A 1 85 ? -0.852 3.436 17.291 1.00 97.44 85 GLU A CA 1
ATOM 660 C C . GLU A 1 85 ? -1.399 3.007 15.925 1.00 97.44 85 GLU A C 1
ATOM 662 O O . GLU A 1 85 ? -1.257 1.840 15.556 1.00 97.44 85 GLU A O 1
ATOM 667 N N . VAL A 1 86 ? -1.909 3.949 15.124 1.00 98.31 86 VAL A N 1
ATOM 668 C CA . VAL A 1 86 ? -2.359 3.682 13.750 1.00 98.31 86 VAL A CA 1
ATOM 669 C C . VAL A 1 86 ? -1.185 3.254 12.870 1.00 98.31 86 VAL A C 1
ATOM 671 O O . VAL A 1 86 ? -1.287 2.258 12.149 1.00 98.31 86 VAL A O 1
ATOM 674 N N . LEU A 1 87 ? -0.025 3.916 12.981 1.00 97.81 87 LEU A N 1
ATOM 675 C CA . LEU A 1 87 ? 1.190 3.500 12.261 1.00 97.81 87 LEU A CA 1
ATOM 676 C C . LEU A 1 87 ? 1.612 2.071 12.618 1.00 97.81 87 LEU A C 1
ATOM 678 O O . LEU A 1 87 ? 1.952 1.282 11.733 1.00 97.81 87 LEU A O 1
ATOM 682 N N . LYS A 1 88 ? 1.574 1.729 13.909 1.00 97.19 88 LYS A N 1
ATOM 683 C CA . LYS A 1 88 ? 1.945 0.409 14.421 1.00 97.19 88 LYS A CA 1
ATOM 684 C C . LYS A 1 88 ? 0.973 -0.669 13.950 1.00 97.19 88 LYS A C 1
ATOM 686 O O . LYS A 1 88 ? 1.429 -1.688 13.436 1.00 97.19 88 LYS A O 1
ATOM 691 N N . ARG A 1 89 ? -0.341 -0.442 14.069 1.00 97.69 89 ARG A N 1
ATOM 692 C CA . ARG A 1 89 ? -1.382 -1.375 13.605 1.00 97.69 89 ARG A CA 1
ATOM 693 C C . ARG A 1 89 ? -1.256 -1.664 12.109 1.00 97.69 89 ARG A C 1
ATOM 695 O O . ARG A 1 89 ? -1.352 -2.814 11.693 1.00 97.69 89 ARG A O 1
ATOM 702 N N . ASN A 1 90 ? -0.969 -0.633 11.322 1.00 97.88 90 ASN A N 1
ATOM 703 C CA . ASN A 1 90 ? -0.801 -0.736 9.875 1.00 97.88 90 ASN A CA 1
ATOM 704 C C . ASN A 1 90 ? 0.590 -1.222 9.439 1.00 97.88 90 ASN A C 1
ATOM 706 O O . ASN A 1 90 ? 0.881 -1.285 8.245 1.00 97.88 90 ASN A O 1
ATOM 710 N N . ASN A 1 91 ? 1.464 -1.572 10.388 1.00 97.19 91 ASN A N 1
ATOM 711 C CA . ASN A 1 91 ? 2.840 -1.987 10.131 1.00 97.19 91 ASN A CA 1
ATOM 712 C C . ASN A 1 91 ? 3.639 -0.989 9.281 1.00 97.19 91 ASN A C 1
ATOM 714 O O . ASN A 1 91 ? 4.551 -1.401 8.565 1.00 97.19 91 ASN A O 1
ATOM 718 N N . ILE A 1 92 ? 3.344 0.311 9.374 1.00 98.00 92 ILE A N 1
ATOM 719 C CA . ILE A 1 92 ? 4.094 1.333 8.647 1.00 98.00 92 ILE A CA 1
ATOM 720 C C . ILE A 1 92 ? 5.571 1.217 9.012 1.00 98.00 92 ILE A C 1
ATOM 722 O O . ILE A 1 92 ? 5.945 1.172 10.188 1.00 98.00 92 ILE A O 1
ATOM 726 N N . LYS A 1 93 ? 6.412 1.151 7.981 1.00 97.25 93 LYS A N 1
ATOM 727 C CA . LYS A 1 93 ? 7.867 1.158 8.122 1.00 97.25 93 LYS A CA 1
ATOM 728 C C . LYS A 1 93 ? 8.422 2.409 7.479 1.00 97.25 93 LYS A C 1
ATOM 730 O O . LYS A 1 93 ? 7.787 3.034 6.630 1.00 97.25 93 LYS A O 1
ATOM 735 N N . ALA A 1 94 ? 9.643 2.736 7.845 1.00 96.44 94 ALA A N 1
ATOM 736 C CA . ALA A 1 94 ? 10.426 3.712 7.125 1.00 96.44 94 ALA A CA 1
ATOM 737 C C . ALA A 1 94 ? 11.899 3.318 7.166 1.00 96.44 94 ALA A C 1
ATOM 739 O O . ALA A 1 94 ? 12.315 2.431 7.913 1.00 96.44 94 ALA A O 1
ATOM 740 N N . ASN A 1 95 ? 12.658 3.964 6.297 1.00 94.00 95 ASN A N 1
ATOM 741 C CA . ASN A 1 95 ? 14.107 4.003 6.340 1.00 94.00 95 ASN A CA 1
ATOM 742 C C . ASN A 1 95 ? 14.559 5.434 6.006 1.00 94.00 95 ASN A C 1
ATOM 744 O O . ASN A 1 95 ? 13.742 6.324 5.764 1.00 94.00 95 ASN A O 1
ATOM 748 N N . HIS A 1 96 ? 15.869 5.658 5.916 1.00 92.94 96 HIS A N 1
ATOM 749 C CA . HIS A 1 96 ? 16.436 6.973 5.596 1.00 92.94 96 HIS A CA 1
ATOM 750 C C . HIS A 1 96 ? 15.951 7.602 4.269 1.00 92.94 96 HIS A C 1
ATOM 752 O O . HIS A 1 96 ? 16.104 8.810 4.089 1.00 92.94 96 HIS A O 1
ATOM 758 N N . LYS A 1 97 ? 15.375 6.825 3.338 1.00 93.94 97 LYS A N 1
ATOM 759 C CA . LYS A 1 97 ? 14.920 7.293 2.015 1.00 93.94 97 LYS A CA 1
ATOM 760 C C . LYS A 1 97 ? 13.404 7.448 1.913 1.00 93.94 97 LYS A C 1
ATOM 762 O O . LYS A 1 97 ? 12.931 8.381 1.261 1.00 93.94 97 LYS A O 1
ATOM 767 N N . GLU A 1 98 ? 12.647 6.507 2.471 1.00 96.81 98 GLU A N 1
ATOM 768 C CA . GLU A 1 98 ? 11.244 6.297 2.109 1.00 96.81 98 GLU A CA 1
ATOM 769 C C . GLU A 1 98 ? 10.384 5.847 3.296 1.00 96.81 98 GLU A C 1
ATOM 771 O O . GLU A 1 98 ? 10.827 5.101 4.169 1.00 96.81 98 GLU A O 1
ATOM 776 N N . ILE A 1 99 ? 9.115 6.257 3.257 1.00 98.06 99 ILE A N 1
ATOM 777 C CA . ILE A 1 99 ? 8.011 5.670 4.020 1.00 98.06 99 ILE A CA 1
ATOM 778 C C . ILE A 1 99 ? 7.494 4.463 3.239 1.00 98.06 99 ILE A C 1
ATOM 780 O O . ILE A 1 99 ? 7.377 4.519 2.013 1.00 98.06 99 ILE A O 1
ATOM 784 N N . ILE A 1 100 ? 7.167 3.384 3.938 1.00 98.25 100 ILE A N 1
ATOM 785 C CA . ILE A 1 100 ? 6.778 2.104 3.355 1.00 98.25 100 ILE A CA 1
ATOM 786 C C . ILE A 1 100 ? 5.408 1.709 3.900 1.00 98.25 100 ILE A C 1
ATOM 788 O O . ILE A 1 100 ? 5.233 1.550 5.108 1.00 98.25 100 ILE A O 1
ATOM 792 N N . PHE A 1 101 ? 4.466 1.516 2.983 1.00 98.38 101 PHE A N 1
ATOM 793 C CA . PHE A 1 101 ? 3.114 1.029 3.228 1.00 98.38 101 PHE A CA 1
ATOM 794 C C . PHE A 1 101 ? 3.059 -0.451 2.829 1.00 98.38 101 PHE A C 1
ATOM 796 O O . PHE A 1 101 ? 3.118 -0.748 1.629 1.00 98.38 101 PHE A O 1
ATOM 803 N N . PRO A 1 102 ? 3.018 -1.399 3.781 1.00 97.62 102 PRO A N 1
ATOM 804 C CA . PRO A 1 102 ? 2.979 -2.821 3.462 1.00 97.62 102 PRO A CA 1
ATOM 805 C C . PRO A 1 102 ? 1.553 -3.303 3.181 1.00 97.62 102 PRO A C 1
ATOM 807 O O . PRO A 1 102 ? 0.613 -2.946 3.880 1.00 97.62 102 PRO A O 1
ATOM 810 N N . TYR A 1 103 ? 1.391 -4.157 2.176 1.00 97.94 103 TYR A N 1
ATOM 811 C CA . TYR A 1 103 ? 0.092 -4.667 1.745 1.00 97.94 103 TYR A CA 1
ATOM 812 C C . TYR A 1 103 ? -0.029 -6.149 2.090 1.00 97.94 103 TYR A C 1
ATOM 814 O O . TYR A 1 103 ? 0.806 -6.966 1.678 1.00 97.94 103 TYR A O 1
ATOM 822 N N . TYR A 1 104 ? -1.098 -6.492 2.804 1.00 96.56 104 TYR A N 1
ATOM 823 C CA . TYR A 1 104 ? -1.345 -7.837 3.305 1.00 96.56 104 TYR A CA 1
ATOM 824 C C . TYR A 1 104 ? -2.571 -8.475 2.654 1.00 96.56 104 TYR A C 1
ATOM 826 O O . TYR A 1 104 ? -3.541 -7.798 2.318 1.00 96.56 104 TYR A O 1
ATOM 834 N N . ARG A 1 105 ? -2.503 -9.796 2.471 1.00 95.25 105 ARG A N 1
ATOM 835 C CA . ARG A 1 105 ? -3.652 -10.645 2.151 1.00 95.25 105 ARG A CA 1
ATOM 836 C C . ARG A 1 105 ? -3.615 -11.874 3.048 1.00 95.25 105 ARG A C 1
ATOM 838 O O . ARG A 1 105 ? -2.677 -12.668 2.963 1.00 95.25 105 ARG A O 1
ATOM 845 N N . GLY A 1 106 ? -4.635 -12.051 3.878 1.00 94.62 106 GLY A N 1
ATOM 846 C CA . GLY A 1 106 ? -4.709 -13.134 4.854 1.00 94.62 106 GLY A CA 1
ATOM 847 C C . GLY A 1 106 ? -3.510 -13.148 5.807 1.00 94.62 106 GLY A C 1
ATOM 848 O O . GLY A 1 106 ? -2.959 -14.214 6.070 1.00 94.62 106 GLY A O 1
ATOM 849 N N . GLY A 1 107 ? -3.040 -11.977 6.243 1.00 94.25 107 GLY A N 1
ATOM 850 C CA . GLY A 1 107 ? -1.865 -11.804 7.102 1.00 94.25 107 GLY A CA 1
ATOM 851 C C . GLY A 1 107 ? -0.516 -11.984 6.398 1.00 94.25 107 GLY A C 1
ATOM 852 O O . GLY A 1 107 ? 0.529 -11.774 7.010 1.00 94.25 107 GLY A O 1
ATOM 853 N N . THR A 1 108 ? -0.499 -12.345 5.111 1.00 94.25 108 THR A N 1
ATOM 854 C CA . THR A 1 108 ? 0.740 -12.515 4.340 1.00 94.25 108 THR A CA 1
ATOM 855 C C . THR A 1 108 ? 1.103 -11.220 3.628 1.00 94.25 108 THR A C 1
ATOM 857 O O . THR A 1 108 ? 0.276 -10.665 2.907 1.00 94.25 108 THR A O 1
ATOM 860 N N . LEU A 1 109 ? 2.346 -10.758 3.784 1.00 95.38 109 LEU A N 1
ATOM 861 C CA . LEU A 1 109 ? 2.875 -9.620 3.032 1.00 95.38 109 LEU A CA 1
ATOM 862 C C . LEU A 1 109 ? 3.009 -9.996 1.552 1.00 95.38 109 LEU A C 1
ATOM 864 O O . LEU A 1 109 ? 3.797 -10.876 1.204 1.00 95.38 109 LEU A O 1
ATOM 868 N N . VAL A 1 110 ? 2.260 -9.319 0.683 1.00 94.81 110 VAL A N 1
ATOM 869 C CA . VAL A 1 110 ? 2.240 -9.614 -0.761 1.00 94.81 110 VAL A CA 1
ATOM 870 C C . VAL A 1 110 ? 2.728 -8.460 -1.627 1.00 94.81 110 VAL A C 1
ATOM 872 O O . VAL A 1 110 ? 3.067 -8.689 -2.787 1.00 94.81 110 VAL A O 1
ATOM 875 N N . ASN A 1 111 ? 2.769 -7.237 -1.091 1.00 96.19 111 ASN A N 1
ATOM 876 C CA . ASN A 1 111 ? 3.263 -6.049 -1.785 1.00 96.19 111 ASN A CA 1
ATOM 877 C C . ASN A 1 111 ? 3.735 -4.985 -0.777 1.00 96.19 111 ASN A C 1
ATOM 879 O O . ASN A 1 111 ? 3.444 -5.066 0.415 1.00 96.19 111 ASN A O 1
ATOM 883 N N . ALA A 1 112 ? 4.459 -3.982 -1.255 1.00 96.94 112 ALA A N 1
ATOM 884 C CA .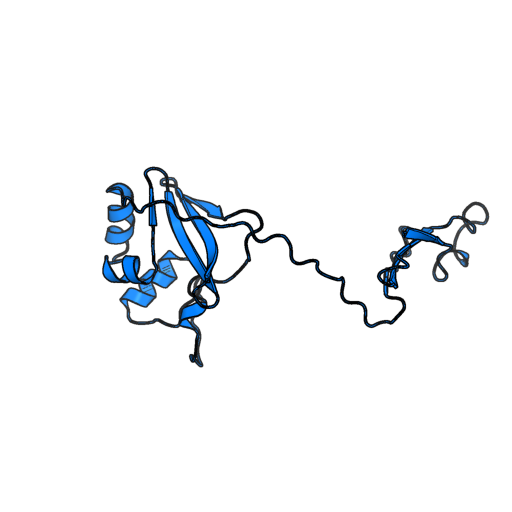 ALA A 1 112 ? 4.776 -2.777 -0.514 1.00 96.94 112 ALA A CA 1
ATOM 885 C C . ALA A 1 112 ? 4.816 -1.588 -1.477 1.00 96.94 112 ALA A C 1
ATOM 887 O O . ALA A 1 112 ? 5.354 -1.681 -2.585 1.00 96.94 112 ALA A O 1
ATOM 888 N N . LYS A 1 113 ? 4.255 -0.462 -1.042 1.00 97.50 113 LYS A N 1
ATOM 889 C CA . LYS A 1 113 ? 4.362 0.818 -1.737 1.00 97.50 113 LYS A CA 1
ATOM 890 C C . LYS A 1 113 ? 5.277 1.731 -0.945 1.00 97.50 113 LYS A C 1
ATOM 892 O O . LYS A 1 113 ? 5.226 1.781 0.280 1.00 97.50 113 LYS A O 1
ATOM 897 N N . TYR A 1 114 ? 6.113 2.455 -1.661 1.00 97.56 1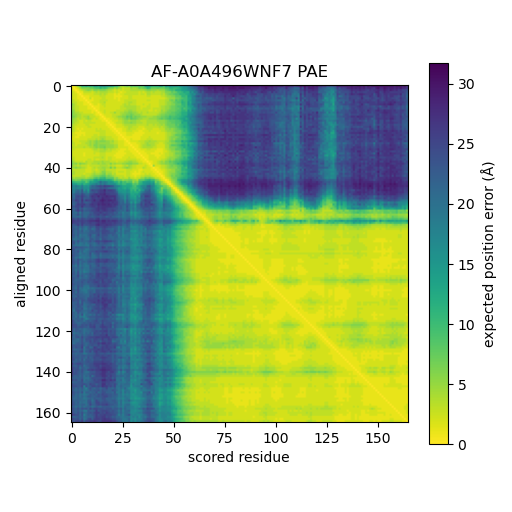14 TYR A N 1
ATOM 898 C CA . TYR A 1 114 ? 7.160 3.285 -1.104 1.00 97.56 114 TYR A CA 1
ATOM 899 C C . TYR A 1 114 ? 6.895 4.717 -1.518 1.00 97.56 114 TYR A C 1
ATOM 901 O O . TYR A 1 114 ? 6.584 4.987 -2.680 1.00 97.56 114 TYR A O 1
ATOM 909 N N . ARG A 1 115 ? 7.038 5.625 -0.563 1.00 97.75 115 ARG A N 1
ATOM 910 C CA . ARG A 1 115 ? 6.954 7.059 -0.776 1.00 97.75 115 ARG A CA 1
ATOM 911 C C . ARG A 1 115 ? 8.254 7.701 -0.334 1.00 97.75 115 ARG A C 1
ATOM 913 O O . ARG A 1 115 ? 8.602 7.653 0.843 1.00 97.75 115 ARG A O 1
ATOM 920 N N . SER A 1 116 ? 8.931 8.360 -1.256 1.00 97.12 116 SER A N 1
ATOM 921 C CA . SER A 1 116 ? 10.105 9.164 -0.942 1.00 97.12 116 SER A CA 1
ATOM 922 C C . SER A 1 116 ? 9.732 10.486 -0.265 1.00 97.12 116 SER A C 1
ATOM 924 O O . SER A 1 116 ? 8.589 10.959 -0.323 1.00 97.12 116 SER A O 1
ATOM 926 N N . ARG A 1 117 ? 10.731 11.138 0.333 1.00 95.38 117 ARG A N 1
ATOM 927 C CA . ARG A 1 117 ? 10.587 12.481 0.916 1.00 95.38 117 ARG A CA 1
ATOM 928 C C . ARG A 1 117 ? 10.070 13.523 -0.090 1.00 95.38 117 ARG A C 1
ATOM 930 O O . ARG A 1 117 ? 9.282 14.387 0.286 1.00 95.38 117 ARG A O 1
ATOM 937 N N . ASP A 1 118 ? 10.450 13.419 -1.365 1.00 95.44 118 ASP A N 1
ATOM 938 C CA . ASP A 1 118 ? 10.006 14.295 -2.463 1.00 95.44 118 ASP A CA 1
ATOM 939 C C . ASP A 1 118 ? 8.664 13.871 -3.090 1.00 95.44 118 ASP A C 1
ATOM 941 O O . ASP A 1 118 ? 8.322 14.300 -4.189 1.00 95.44 118 ASP A O 1
ATOM 945 N N . LYS A 1 119 ? 7.868 13.068 -2.371 1.00 94.69 119 LYS A N 1
ATOM 946 C CA . LYS A 1 119 ? 6.512 12.645 -2.754 1.00 94.69 119 LYS A CA 1
ATOM 947 C C . LYS A 1 119 ? 6.445 11.780 -4.019 1.00 94.69 119 LYS A C 1
ATOM 949 O O . LYS A 1 119 ? 5.372 11.675 -4.612 1.00 94.69 119 LYS A O 1
ATOM 954 N N . LYS A 1 120 ? 7.541 11.131 -4.416 1.00 97.12 120 LYS A N 1
ATOM 955 C CA . LYS A 1 120 ? 7.518 10.123 -5.482 1.00 97.12 120 LYS A CA 1
ATOM 956 C C . LYS A 1 120 ? 7.075 8.790 -4.910 1.00 97.12 120 LYS A C 1
ATOM 958 O O . LYS A 1 120 ? 7.410 8.448 -3.776 1.00 97.12 120 LYS A O 1
ATOM 963 N N . PHE A 1 121 ? 6.329 8.046 -5.713 1.00 96.81 121 PHE A N 1
ATOM 964 C CA . PHE A 1 121 ? 5.826 6.738 -5.337 1.00 96.81 121 PHE A CA 1
ATOM 965 C C . PHE A 1 121 ? 6.395 5.662 -6.247 1.00 96.81 121 PHE A C 1
ATOM 967 O O . PHE A 1 121 ? 6.498 5.843 -7.460 1.00 96.81 121 PHE A O 1
ATOM 974 N N . ARG A 1 122 ? 6.721 4.521 -5.651 1.00 95.69 122 ARG A N 1
ATOM 975 C CA . ARG A 1 122 ? 7.006 3.274 -6.360 1.00 95.69 122 ARG A CA 1
ATOM 976 C C . ARG A 1 122 ? 6.348 2.123 -5.617 1.00 95.69 122 ARG A C 1
ATOM 978 O O . ARG A 1 122 ? 6.016 2.244 -4.442 1.00 95.69 122 ARG A O 1
ATOM 985 N N . GLN A 1 123 ? 6.186 0.999 -6.289 1.00 94.19 123 GLN A N 1
ATOM 986 C CA . GLN A 1 123 ? 5.614 -0.210 -5.712 1.00 94.19 123 GLN A CA 1
ATOM 987 C C . GLN A 1 123 ? 6.488 -1.401 -6.087 1.00 94.19 123 GLN A C 1
ATOM 989 O O . GLN A 1 123 ? 7.234 -1.330 -7.067 1.00 94.19 123 GLN A O 1
ATOM 994 N N . GLU A 1 124 ? 6.438 -2.461 -5.287 1.00 94.25 124 GLU A N 1
ATOM 995 C CA . GLU A 1 124 ? 7.259 -3.644 -5.524 1.00 94.25 124 GLU A CA 1
ATOM 996 C C . GLU A 1 124 ? 6.943 -4.279 -6.888 1.00 94.25 124 GLU A C 1
ATOM 998 O O . GLU A 1 124 ? 5.781 -4.461 -7.272 1.00 94.25 124 GLU A O 1
ATOM 1003 N N . SER A 1 125 ? 7.989 -4.590 -7.655 1.00 89.94 125 SER A N 1
ATOM 1004 C CA . SER A 1 125 ? 7.827 -5.015 -9.046 1.00 89.94 125 SER A CA 1
ATOM 1005 C C . SER A 1 125 ? 7.380 -6.470 -9.122 1.00 89.94 125 SER A C 1
ATOM 1007 O O . SER A 1 125 ? 7.967 -7.350 -8.499 1.00 89.94 125 SER A O 1
ATOM 1009 N N . GLY A 1 126 ? 6.337 -6.742 -9.909 1.00 87.62 126 GLY A N 1
ATOM 1010 C CA . GLY A 1 126 ? 5.791 -8.094 -10.068 1.00 87.62 126 GLY A CA 1
ATOM 1011 C C . GLY A 1 126 ? 5.003 -8.612 -8.860 1.00 87.62 126 GLY A C 1
ATOM 1012 O O . GLY A 1 126 ? 4.586 -9.768 -8.876 1.00 87.62 126 GLY A O 1
ATOM 1013 N N . ALA A 1 127 ? 4.790 -7.778 -7.840 1.00 90.75 127 ALA A N 1
ATOM 1014 C CA . ALA A 1 127 ? 3.995 -8.106 -6.666 1.00 90.75 127 ALA A CA 1
ATOM 1015 C C . ALA A 1 127 ? 2.486 -8.084 -6.967 1.00 90.75 127 ALA A C 1
ATOM 1017 O O . ALA A 1 127 ? 2.039 -7.538 -7.983 1.00 90.75 127 ALA A O 1
ATOM 1018 N N . ASP A 1 128 ? 1.692 -8.680 -6.076 1.00 89.44 128 ASP A N 1
ATOM 1019 C CA . ASP A 1 128 ? 0.241 -8.746 -6.246 1.00 89.44 128 ASP A CA 1
ATOM 1020 C C . ASP A 1 128 ? -0.358 -7.334 -6.177 1.00 89.44 128 ASP A C 1
ATOM 1022 O O . ASP A 1 128 ? -0.119 -6.584 -5.229 1.00 89.44 128 ASP A O 1
ATOM 1026 N N . LYS A 1 129 ? -1.167 -6.967 -7.173 1.00 91.31 129 LYS A N 1
ATOM 1027 C CA . LYS A 1 129 ? -1.939 -5.720 -7.142 1.00 91.31 129 LYS A CA 1
ATOM 1028 C C . LYS A 1 129 ? -3.185 -5.943 -6.296 1.00 91.31 129 LYS A C 1
ATOM 1030 O O . LYS A 1 129 ? -4.128 -6.592 -6.746 1.00 91.31 129 LYS A O 1
ATOM 1035 N N . ILE A 1 130 ? -3.148 -5.451 -5.067 1.00 95.25 130 ILE A N 1
ATOM 1036 C CA . ILE A 1 130 ? -4.260 -5.499 -4.121 1.00 95.25 130 ILE A CA 1
ATOM 1037 C C . ILE A 1 130 ? -4.470 -4.133 -3.495 1.00 95.25 130 ILE A C 1
ATOM 1039 O O . ILE A 1 130 ? -3.568 -3.300 -3.533 1.00 95.25 130 ILE A O 1
ATOM 1043 N N . PHE A 1 131 ? -5.640 -3.953 -2.897 1.00 98.19 131 PHE A N 1
ATOM 1044 C CA . PHE A 1 131 ? -5.918 -2.810 -2.050 1.00 98.19 131 PHE A CA 1
ATOM 1045 C C . PHE A 1 131 ? -5.093 -2.847 -0.761 1.00 98.19 131 PHE A C 1
ATOM 1047 O O . PHE A 1 131 ? -4.841 -3.913 -0.186 1.00 98.19 131 PHE A O 1
ATOM 1054 N N . TYR A 1 132 ? -4.687 -1.674 -0.300 1.00 98.44 132 TYR A N 1
ATOM 1055 C CA . TYR A 1 132 ? -4.130 -1.475 1.028 1.00 98.44 132 TYR A CA 1
ATOM 1056 C C . TYR A 1 132 ? -5.240 -1.620 2.074 1.00 98.44 132 TYR A C 1
ATOM 1058 O O . TYR A 1 132 ? -6.369 -1.211 1.824 1.00 98.44 132 TYR A O 1
ATOM 1066 N N . GLY A 1 133 ? -4.947 -2.223 3.230 1.00 97.94 133 GLY A N 1
ATOM 1067 C CA . GLY A 1 133 ? -5.967 -2.494 4.255 1.00 97.94 133 GLY A CA 1
ATOM 1068 C C . GLY A 1 133 ? -6.936 -3.635 3.919 1.00 97.94 133 GLY A C 1
ATOM 1069 O O . GLY A 1 133 ? -7.911 -3.823 4.632 1.00 97.94 133 GLY A O 1
ATOM 1070 N N . LEU A 1 134 ? -6.685 -4.429 2.865 1.00 98.06 134 LEU A N 1
ATOM 1071 C CA . LEU A 1 134 ? -7.595 -5.497 2.415 1.00 98.06 134 LEU A CA 1
ATOM 1072 C C . LEU A 1 134 ? -8.048 -6.446 3.540 1.00 98.06 134 LEU A C 1
ATOM 1074 O O . LEU A 1 134 ? -9.203 -6.867 3.569 1.00 98.06 134 LEU A O 1
ATOM 1078 N N . ASP A 1 135 ? -7.149 -6.775 4.466 1.00 97.62 135 ASP A N 1
ATOM 1079 C CA . ASP A 1 135 ? -7.451 -7.671 5.584 1.00 97.62 135 ASP A CA 1
ATOM 1080 C C . ASP A 1 135 ? -8.420 -7.061 6.612 1.00 97.62 135 ASP A C 1
ATOM 1082 O O . ASP A 1 135 ? -9.114 -7.813 7.299 1.00 97.62 135 ASP A O 1
ATOM 1086 N N . ASP A 1 136 ? -8.537 -5.729 6.680 1.00 97.44 136 ASP A N 1
ATOM 1087 C CA . ASP A 1 136 ? -9.483 -5.042 7.567 1.00 97.44 136 ASP A CA 1
ATOM 1088 C C . ASP A 1 136 ? -10.951 -5.254 7.134 1.00 97.44 136 ASP A C 1
ATOM 1090 O O . ASP A 1 136 ? -11.868 -5.097 7.939 1.00 97.44 136 ASP A O 1
ATOM 1094 N N . LEU A 1 137 ? -11.195 -5.686 5.888 1.00 97.44 137 LEU A N 1
ATOM 1095 C CA . LEU A 1 137 ? -12.539 -6.000 5.383 1.00 97.44 137 LEU A CA 1
ATOM 1096 C C . LEU A 1 137 ? -13.054 -7.378 5.814 1.00 97.44 137 LEU A C 1
ATOM 1098 O O . LEU A 1 137 ? -14.202 -7.733 5.534 1.00 97.44 137 LEU A O 1
ATOM 1102 N N . LYS A 1 138 ? -12.232 -8.195 6.478 1.00 96.06 138 LYS A N 1
ATOM 1103 C CA . LYS A 1 138 ? -12.637 -9.545 6.873 1.00 96.06 138 LYS A CA 1
ATOM 1104 C C . LYS A 1 138 ? -13.825 -9.489 7.842 1.00 96.06 138 LYS A C 1
ATOM 1106 O O . LYS A 1 138 ? -13.699 -9.015 8.966 1.00 96.06 138 LYS A O 1
ATOM 1111 N N . GLY A 1 139 ? -14.961 -10.039 7.412 1.00 95.81 139 GLY A N 1
ATOM 1112 C CA . GLY A 1 139 ? -16.202 -10.059 8.195 1.00 95.81 139 GLY A CA 1
ATOM 1113 C C . GLY A 1 139 ? -16.999 -8.751 8.159 1.00 95.81 139 GLY A C 1
ATOM 1114 O O . GLY A 1 139 ? -18.003 -8.654 8.855 1.00 95.81 139 GLY A O 1
ATOM 1115 N N . GLN A 1 140 ? -16.579 -7.770 7.356 1.00 97.06 140 GLN A N 1
ATOM 1116 C CA . GLN A 1 140 ? -17.297 -6.511 7.168 1.00 97.06 140 GLN A CA 1
ATOM 1117 C C . GLN A 1 140 ? -18.329 -6.643 6.043 1.00 97.06 140 GLN A C 1
ATOM 1119 O O . GLN A 1 140 ? -18.087 -7.318 5.042 1.00 97.06 140 GLN A O 1
ATOM 1124 N N . VAL A 1 141 ? -19.479 -5.989 6.210 1.00 96.69 141 VAL A N 1
ATOM 1125 C CA . VAL A 1 141 ? -20.545 -5.921 5.191 1.00 96.69 141 VAL A CA 1
ATOM 1126 C C . VAL A 1 141 ? -20.448 -4.668 4.322 1.00 96.69 141 VAL A C 1
ATOM 1128 O O . VAL A 1 141 ? -20.910 -4.665 3.185 1.00 96.69 141 VAL A O 1
ATOM 1131 N N . GLU A 1 142 ? -19.807 -3.625 4.843 1.00 96.88 142 GLU A N 1
ATOM 1132 C CA . GLU A 1 142 ? -19.589 -2.347 4.175 1.00 96.88 142 GLU A CA 1
ATOM 1133 C C . GLU A 1 142 ? -18.094 -2.069 4.052 1.00 96.88 142 GLU A C 1
ATOM 1135 O O . GLU A 1 142 ? -17.286 -2.498 4.881 1.00 96.88 142 GLU A O 1
ATOM 1140 N N . CYS A 1 143 ? -17.731 -1.318 3.020 1.00 97.69 143 CYS A N 1
ATOM 1141 C CA . CYS A 1 143 ? -16.359 -0.946 2.730 1.00 97.69 143 CYS A CA 1
ATOM 1142 C C . CYS A 1 143 ? -16.309 0.511 2.278 1.00 97.69 143 CYS A C 1
ATOM 1144 O O . CYS A 1 143 ? -17.099 0.933 1.432 1.00 97.69 143 CYS A O 1
ATOM 1146 N N . ILE A 1 144 ? -15.356 1.258 2.829 1.00 98.56 144 ILE A N 1
ATOM 1147 C CA . ILE A 1 144 ? -15.024 2.611 2.396 1.00 98.56 144 ILE A CA 1
ATOM 1148 C C . ILE A 1 144 ? -13.782 2.521 1.513 1.00 98.56 144 ILE A C 1
ATOM 1150 O O . ILE A 1 144 ? -12.772 1.938 1.905 1.00 98.56 144 ILE A O 1
ATOM 1154 N N . ILE A 1 145 ? -13.851 3.113 0.325 1.00 98.56 145 ILE A N 1
ATOM 1155 C CA . ILE A 1 145 ? -12.724 3.180 -0.606 1.00 98.56 145 ILE A CA 1
ATOM 1156 C C . ILE A 1 145 ? -12.245 4.625 -0.664 1.00 98.56 145 ILE A C 1
ATOM 1158 O O . ILE A 1 145 ? -13.046 5.533 -0.888 1.00 98.56 145 ILE A O 1
ATOM 1162 N N . VAL A 1 146 ? -10.947 4.829 -0.470 1.00 98.62 146 VAL A N 1
ATOM 1163 C CA . VAL A 1 146 ? -10.286 6.137 -0.560 1.00 98.62 146 VAL A CA 1
ATOM 1164 C C . VAL A 1 146 ? -9.188 6.120 -1.622 1.00 98.62 146 VAL A C 1
ATOM 1166 O O . VAL A 1 146 ? -8.846 5.068 -2.153 1.00 98.62 146 VAL A O 1
ATOM 1169 N N . GLU A 1 147 ? -8.644 7.290 -1.965 1.00 98.00 147 GLU A N 1
ATOM 1170 C CA . GLU A 1 147 ? -7.655 7.411 -3.045 1.00 98.00 147 GLU A CA 1
ATOM 1171 C C . GLU A 1 147 ? -6.284 6.840 -2.660 1.00 98.00 147 GLU A C 1
ATOM 1173 O O . GLU A 1 147 ? -5.604 6.231 -3.489 1.00 98.00 147 GLU A O 1
ATOM 1178 N N . GLY A 1 148 ? -5.843 7.055 -1.418 1.00 97.25 148 GLY A N 1
ATOM 1179 C CA . GLY A 1 148 ? -4.479 6.722 -1.027 1.00 97.25 148 GLY A CA 1
ATOM 1180 C C . GLY A 1 148 ? -4.305 6.287 0.418 1.00 97.25 148 GLY A C 1
ATOM 1181 O O . GLY A 1 148 ? -5.195 6.378 1.262 1.00 97.25 148 GLY A O 1
ATOM 1182 N N . GLU A 1 149 ? -3.084 5.846 0.717 1.00 98.44 149 GLU A N 1
ATOM 1183 C CA . GLU A 1 149 ? -2.775 5.205 1.992 1.00 98.44 149 GLU A CA 1
ATOM 1184 C C . GLU A 1 149 ? -2.904 6.168 3.172 1.00 98.44 149 GLU A C 1
ATOM 1186 O O . GLU A 1 149 ? -3.301 5.763 4.257 1.00 98.44 149 GLU A O 1
ATOM 1191 N N . PHE A 1 150 ? -2.596 7.453 2.976 1.00 98.25 150 PHE A N 1
ATOM 1192 C CA . PHE A 1 150 ? -2.766 8.450 4.033 1.00 98.25 150 PHE A CA 1
ATOM 1193 C C . PHE A 1 150 ? -4.231 8.675 4.397 1.00 98.25 150 PHE A C 1
ATOM 1195 O O . PHE A 1 150 ? -4.518 8.833 5.579 1.00 98.25 150 PHE A O 1
ATOM 1202 N N . ASP A 1 151 ? -5.138 8.657 3.420 1.00 98.44 151 ASP A N 1
ATOM 1203 C CA . ASP A 1 151 ? -6.569 8.839 3.673 1.00 98.44 151 ASP A CA 1
ATOM 1204 C C . ASP A 1 151 ? -7.117 7.643 4.452 1.00 98.44 151 ASP A C 1
ATOM 1206 O O . ASP A 1 151 ? -7.882 7.815 5.398 1.00 98.44 151 ASP A O 1
ATOM 1210 N N . LYS A 1 152 ? -6.636 6.431 4.131 1.00 98.50 152 LYS A N 1
ATOM 1211 C CA . LYS A 1 152 ? -6.961 5.216 4.885 1.00 98.50 152 LYS A CA 1
ATOM 1212 C C . LYS A 1 152 ? -6.549 5.367 6.345 1.00 98.50 152 LYS A C 1
ATOM 1214 O O . LYS A 1 152 ? -7.361 5.142 7.237 1.00 98.50 152 LYS A O 1
ATOM 1219 N N . LEU A 1 153 ? -5.300 5.771 6.590 1.00 98.69 153 LEU A N 1
ATOM 1220 C CA . LEU A 1 153 ? -4.789 5.980 7.949 1.00 98.69 153 LEU A CA 1
ATOM 1221 C C . LEU A 1 153 ? -5.548 7.096 8.686 1.00 98.69 153 LEU A C 1
ATOM 1223 O O . LEU A 1 153 ? -5.794 6.972 9.880 1.00 98.69 153 LEU A O 1
ATOM 1227 N N . ALA A 1 154 ? -5.942 8.166 7.993 1.00 98.44 154 ALA A N 1
ATOM 1228 C CA . ALA A 1 154 ? -6.705 9.259 8.590 1.00 98.44 154 ALA A CA 1
ATOM 1229 C C . ALA A 1 154 ? -8.126 8.831 8.996 1.00 98.44 154 ALA A C 1
ATOM 1231 O O . ALA A 1 154 ? -8.610 9.237 10.049 1.00 98.44 154 ALA A O 1
ATOM 1232 N N . LEU A 1 155 ? -8.793 7.988 8.202 1.00 98.31 155 LEU A N 1
ATOM 1233 C CA . LEU A 1 155 ? -10.087 7.423 8.593 1.00 98.31 155 LEU A CA 1
ATOM 1234 C C . LEU A 1 155 ? -9.955 6.429 9.754 1.00 98.31 155 LEU A C 1
ATOM 1236 O O . LEU A 1 155 ? -10.840 6.363 10.607 1.00 98.31 155 LEU A O 1
ATOM 1240 N N . GLU A 1 156 ? -8.830 5.723 9.849 1.00 98.19 156 GLU A N 1
ATOM 1241 C CA . GLU A 1 156 ? -8.550 4.854 10.992 1.00 98.19 156 GLU A CA 1
ATOM 1242 C C . GLU A 1 156 ? -8.370 5.637 12.303 1.00 98.19 156 GLU A C 1
ATOM 1244 O O . GLU A 1 156 ? -8.871 5.197 13.337 1.00 98.19 156 GLU A O 1
ATOM 1249 N N . GLU A 1 157 ? -7.757 6.827 12.271 1.00 98.12 157 GLU A N 1
ATOM 1250 C CA . GLU A 1 157 ? -7.749 7.756 13.421 1.00 98.12 157 GLU A CA 1
ATOM 1251 C C . GLU A 1 157 ? -9.171 8.149 13.853 1.00 98.12 157 GLU A C 1
ATOM 1253 O O . GLU A 1 157 ? -9.452 8.315 15.039 1.00 98.12 157 GLU A O 1
ATOM 1258 N N . ALA A 1 158 ? -10.108 8.220 12.903 1.00 97.25 158 ALA A N 1
ATOM 1259 C CA . ALA A 1 158 ? -11.531 8.426 13.169 1.00 97.25 158 ALA A CA 1
ATOM 1260 C C . ALA A 1 158 ? -12.279 7.130 13.556 1.00 97.25 158 ALA A C 1
ATOM 1262 O O . ALA A 1 158 ? -13.508 7.104 13.555 1.00 97.25 158 ALA A O 1
ATOM 1263 N N . SER A 1 159 ? -11.559 6.058 13.912 1.00 96.69 159 SER A N 1
ATOM 1264 C CA . SER A 1 159 ? -12.099 4.742 14.295 1.00 96.69 159 SER A CA 1
ATOM 1265 C C . SER A 1 159 ? -12.856 3.995 13.187 1.00 96.69 159 SER A C 1
ATOM 1267 O O . SER A 1 159 ? -13.577 3.036 13.468 1.00 96.69 159 SER A O 1
ATOM 1269 N N . LEU A 1 160 ? -12.670 4.380 11.921 1.00 97.75 160 LEU A N 1
ATOM 1270 C CA . LEU A 1 160 ? -13.207 3.659 10.768 1.00 97.75 160 LEU A CA 1
ATOM 1271 C C . LEU A 1 160 ? -12.156 2.673 10.256 1.00 97.75 160 LEU A C 1
ATOM 1273 O O . LEU A 1 160 ? -11.147 3.061 9.673 1.00 97.75 160 LEU A O 1
ATOM 1277 N N . LEU A 1 161 ? -12.388 1.382 10.498 1.00 96.44 161 LEU A N 1
ATOM 1278 C CA . LEU A 1 161 ? -11.415 0.327 10.189 1.00 96.44 161 LEU A CA 1
ATOM 1279 C C . LEU A 1 161 ? -11.650 -0.333 8.829 1.00 96.44 161 LEU A C 1
ATOM 1281 O O . LEU A 1 161 ? -10.702 -0.798 8.209 1.00 96.44 161 LEU A O 1
ATOM 1285 N N . ASN A 1 162 ? -12.890 -0.368 8.342 1.00 97.62 162 ASN A N 1
ATOM 1286 C CA . ASN A 1 162 ? -13.292 -1.019 7.092 1.00 97.62 162 ASN A CA 1
ATOM 1287 C C . ASN A 1 162 ? -12.957 -0.173 5.845 1.00 97.62 162 ASN A C 1
ATOM 1289 O O . ASN A 1 162 ? -13.800 0.037 4.970 1.00 97.62 162 ASN A O 1
ATOM 1293 N N . VAL A 1 163 ? -11.721 0.325 5.779 1.00 98.31 163 VAL A N 1
ATOM 1294 C CA . VAL A 1 163 ? -11.248 1.283 4.777 1.00 98.31 163 VAL A CA 1
ATOM 1295 C C . VAL A 1 163 ? -10.118 0.679 3.951 1.00 98.31 163 VAL A C 1
ATOM 1297 O O . VAL A 1 163 ? -9.163 0.126 4.500 1.00 98.31 163 VAL A O 1
ATOM 1300 N N . ILE A 1 164 ? -10.197 0.847 2.633 1.00 98.50 164 ILE A N 1
ATOM 1301 C CA . ILE A 1 164 ? -9.169 0.418 1.684 1.00 98.50 164 ILE A CA 1
ATOM 1302 C C . ILE A 1 164 ? -8.761 1.539 0.724 1.00 98.50 164 ILE A C 1
ATOM 1304 O O . ILE A 1 164 ? -9.549 2.447 0.463 1.00 98.50 164 ILE A O 1
ATOM 1308 N N . SER A 1 165 ? -7.550 1.445 0.166 1.00 97.44 165 SER A N 1
ATOM 1309 C CA . SER A 1 165 ? -7.048 2.321 -0.911 1.00 97.44 165 SER A CA 1
ATOM 1310 C C . SER A 1 165 ? -6.347 1.541 -2.011 1.00 97.44 165 SER A C 1
ATOM 1312 O O . SER A 1 165 ? -5.648 0.563 -1.651 1.00 97.44 165 SER A O 1
#

Mean predicted aligned error: 11.8 Å

Solvent-accessible surface area (backbone atoms only — not comparable to full-atom values): 9690 Å² total; per-residue (Å²): 101,78,46,72,35,68,36,87,89,46,26,85,77,43,59,84,93,51,33,82,54,56,37,17,41,36,30,74,78,71,39,37,36,40,32,71,44,90,94,61,56,52,65,53,36,79,79,79,68,62,68,79,84,71,68,77,70,79,68,51,85,70,76,80,74,78,68,43,78,43,69,74,58,52,50,56,34,53,77,63,71,46,53,71,67,61,39,56,76,57,57,53,34,23,42,99,65,31,43,34,49,54,23,41,57,90,87,39,73,41,30,41,38,37,34,36,86,87,72,48,74,52,62,55,75,76,33,65,92,68,48,34,47,50,58,51,42,69,92,53,94,64,76,47,80,46,91,37,69,67,56,34,51,46,39,38,73,72,72,43,58,39,33,27,50

pLDDT: mean 90.86, std 10.76, range [52.72, 98.69]

Radius of gyration: 24.96 Å; Cα contacts (8 Å, |Δi|>4): 275; chains: 1; bounding box: 37×46×72 Å